Protein AF-A0A494TK04-F1 (afdb_monomer_lite)

pLDDT: mean 87.03, std 13.63, range [47.66, 96.19]

Structure (mmCIF, N/CA/C/O backbone):
data_AF-A0A494TK04-F1
#
_entry.id   AF-A0A494TK04-F1
#
loop_
_atom_site.group_PDB
_atom_site.id
_atom_site.type_symbol
_atom_site.label_atom_id
_atom_site.label_alt_id
_atom_site.label_comp_id
_atom_site.label_asym_id
_atom_site.label_entity_id
_atom_site.label_seq_id
_atom_site.pdbx_PDB_ins_code
_atom_site.Cartn_x
_atom_site.Cartn_y
_atom_site.Cartn_z
_atom_site.occupancy
_atom_site.B_iso_or_equiv
_atom_site.auth_seq_id
_atom_site.auth_comp_id
_atom_site.auth_asym_id
_atom_site.auth_atom_id
_atom_site.pdbx_PDB_model_num
ATOM 1 N N . MET A 1 1 ? -20.955 27.772 -5.453 1.00 48.62 1 MET A N 1
ATOM 2 C CA . MET A 1 1 ? -19.713 27.548 -6.217 1.00 48.62 1 MET A CA 1
ATOM 3 C C . MET A 1 1 ? -19.080 26.292 -5.660 1.00 48.62 1 MET A C 1
ATOM 5 O O . MET A 1 1 ? -18.596 26.323 -4.539 1.00 48.62 1 MET A O 1
ATOM 9 N N . SER A 1 2 ? -19.223 25.173 -6.364 1.00 51.28 2 SER A N 1
ATOM 10 C CA . SER A 1 2 ? -18.671 23.890 -5.930 1.00 51.28 2 SER A CA 1
ATOM 11 C C . SER A 1 2 ? -17.169 23.913 -6.177 1.00 51.28 2 SER A C 1
ATOM 13 O O . SER A 1 2 ? -16.746 23.961 -7.329 1.00 51.28 2 SER A O 1
ATOM 15 N N . THR A 1 3 ? -16.374 23.935 -5.110 1.00 58.81 3 THR A N 1
ATOM 16 C CA . THR A 1 3 ? -14.927 23.729 -5.191 1.00 58.81 3 THR A CA 1
ATOM 17 C C . THR A 1 3 ? -14.700 22.304 -5.675 1.00 58.81 3 THR A C 1
ATOM 19 O O . THR A 1 3 ? -14.797 21.352 -4.905 1.00 58.81 3 THR A O 1
ATOM 22 N N . ILE A 1 4 ? -14.471 22.156 -6.977 1.00 59.72 4 ILE A N 1
ATOM 23 C CA . ILE A 1 4 ? -13.877 20.954 -7.547 1.00 59.72 4 ILE A CA 1
ATOM 24 C C . ILE A 1 4 ? -12.491 20.895 -6.910 1.00 59.72 4 ILE A C 1
ATOM 26 O O . ILE A 1 4 ? -11.663 21.768 -7.160 1.00 59.72 4 ILE A O 1
ATOM 30 N N . LEU A 1 5 ? -12.283 19.948 -5.994 1.00 55.31 5 LEU A N 1
ATOM 31 C CA . LEU A 1 5 ? -10.946 19.622 -5.523 1.00 55.31 5 LEU A CA 1
ATOM 32 C C . LEU A 1 5 ? -10.189 19.164 -6.765 1.00 55.31 5 LEU A C 1
ATOM 34 O O . LEU A 1 5 ? -10.454 18.079 -7.278 1.00 55.31 5 LEU A O 1
ATOM 38 N N . GLU A 1 6 ? -9.341 20.043 -7.292 1.00 47.66 6 GLU A N 1
ATOM 39 C CA . GLU A 1 6 ? -8.371 19.717 -8.324 1.00 47.66 6 GLU A CA 1
ATOM 40 C C . GLU A 1 6 ? -7.601 18.505 -7.809 1.00 47.66 6 GLU A C 1
ATOM 42 O O . GLU A 1 6 ? -6.840 18.603 -6.844 1.00 47.66 6 GLU A O 1
ATOM 47 N N . GLN A 1 7 ? -7.918 17.330 -8.355 1.00 56.19 7 GLN A N 1
ATOM 48 C CA . GLN A 1 7 ? -7.203 16.118 -8.007 1.00 56.19 7 GLN A CA 1
ATOM 49 C C . GLN A 1 7 ? -5.764 16.369 -8.463 1.00 56.19 7 GLN A C 1
ATOM 51 O O . GLN A 1 7 ? -5.562 16.605 -9.658 1.00 56.19 7 GLN A O 1
ATOM 56 N N . PRO A 1 8 ? -4.776 16.416 -7.547 1.00 53.53 8 PRO A N 1
ATOM 57 C CA . PRO A 1 8 ? -3.393 16.577 -7.960 1.00 53.53 8 PRO A CA 1
ATOM 58 C C . PRO A 1 8 ? -3.089 15.468 -8.966 1.00 53.53 8 PRO A C 1
ATOM 60 O O . PRO A 1 8 ? -3.517 14.328 -8.768 1.00 53.53 8 PRO A O 1
ATOM 63 N N . ALA A 1 9 ? -2.414 15.823 -10.064 1.00 56.47 9 ALA A N 1
ATOM 64 C CA . ALA A 1 9 ? -2.006 14.865 -11.086 1.00 56.47 9 ALA A CA 1
ATOM 65 C C . ALA A 1 9 ? -1.422 13.612 -10.412 1.00 56.47 9 ALA A C 1
ATOM 67 O O . ALA A 1 9 ? -0.704 13.776 -9.418 1.00 56.47 9 ALA A O 1
ATOM 68 N N . PRO A 1 10 ? -1.724 12.395 -10.908 1.00 58.88 10 PRO A N 1
ATOM 69 C CA . PRO A 1 10 ? -1.253 11.168 -10.284 1.00 58.88 10 PRO A CA 1
ATOM 70 C C . PRO A 1 10 ? 0.254 11.285 -10.096 1.00 58.88 10 PRO A C 1
ATOM 72 O O . PRO A 1 10 ? 1.011 11.422 -11.063 1.00 58.88 10 PRO A O 1
ATOM 75 N N . SER A 1 11 ? 0.689 11.326 -8.839 1.00 65.50 11 SER A N 1
ATOM 76 C CA . SER A 1 11 ? 2.107 11.337 -8.542 1.00 65.50 11 SER A CA 1
ATOM 77 C C . SER A 1 11 ? 2.697 10.050 -9.109 1.00 65.50 11 SER A C 1
ATOM 79 O O . SER A 1 11 ? 2.105 8.981 -9.005 1.00 65.50 11 SER A O 1
ATOM 81 N N . LEU A 1 12 ? 3.857 10.138 -9.758 1.00 79.38 12 LEU A N 1
ATOM 82 C CA . LEU A 1 12 ? 4.520 8.994 -10.397 1.00 79.38 12 LEU A CA 1
ATOM 83 C C . LEU A 1 12 ? 5.149 8.042 -9.356 1.00 79.38 12 LEU A C 1
ATOM 85 O O . LEU A 1 12 ? 6.188 7.437 -9.621 1.00 79.38 12 LEU A O 1
ATOM 89 N N . ARG A 1 13 ? 4.566 7.950 -8.151 1.00 90.12 13 ARG A N 1
ATOM 90 C CA . ARG A 1 13 ? 5.099 7.144 -7.056 1.00 90.12 13 ARG A CA 1
ATOM 91 C C . ARG A 1 13 ? 4.968 5.678 -7.417 1.00 90.12 13 ARG A C 1
ATOM 93 O O . ARG A 1 13 ? 3.917 5.180 -7.814 1.00 90.12 13 ARG A O 1
ATOM 100 N N . SER A 1 14 ? 6.058 4.966 -7.218 1.00 93.50 14 SER A N 1
ATOM 101 C CA . SER A 1 14 ? 6.079 3.519 -7.269 1.00 93.50 14 SER A CA 1
ATOM 102 C C . SER A 1 14 ? 5.301 2.925 -6.083 1.00 93.50 14 SER A C 1
ATOM 104 O O . SER A 1 14 ? 5.167 3.546 -5.026 1.00 93.50 14 SER A O 1
ATOM 106 N N . HIS A 1 15 ? 4.832 1.681 -6.202 1.00 94.19 15 HIS A N 1
ATOM 107 C CA . HIS A 1 15 ? 4.243 0.942 -5.077 1.00 94.19 15 HIS A CA 1
ATOM 108 C C . HIS A 1 15 ? 5.149 0.947 -3.836 1.00 94.19 15 HIS A C 1
ATOM 110 O O . HIS A 1 15 ? 4.676 1.029 -2.704 1.00 94.19 15 HIS A O 1
ATOM 116 N N . GLY A 1 16 ? 6.461 0.868 -4.058 1.00 94.25 16 GLY A N 1
ATOM 117 C CA . GLY A 1 16 ? 7.480 0.977 -3.028 1.00 94.25 16 GLY A CA 1
ATOM 118 C C . GLY A 1 16 ? 7.400 2.277 -2.243 1.00 94.25 16 GLY A C 1
ATOM 119 O O . GLY A 1 16 ? 7.453 2.261 -1.016 1.00 94.25 16 GLY A O 1
ATOM 120 N N . GLU A 1 17 ? 7.286 3.396 -2.945 1.00 94.94 17 GLU A N 1
ATOM 121 C CA . GLU A 1 17 ? 7.190 4.724 -2.340 1.00 94.94 17 GLU A CA 1
ATOM 122 C C . GLU A 1 17 ? 5.868 4.910 -1.605 1.00 94.94 17 GLU A C 1
ATOM 124 O O . GLU A 1 17 ? 5.897 5.308 -0.445 1.00 94.94 17 GLU A O 1
ATOM 129 N N . ILE A 1 18 ? 4.744 4.502 -2.206 1.00 94.19 18 ILE A N 1
ATOM 130 C CA . ILE A 1 18 ? 3.412 4.569 -1.580 1.00 94.19 18 ILE A CA 1
ATOM 131 C C . ILE A 1 18 ? 3.421 3.879 -0.208 1.00 94.19 18 ILE A C 1
ATOM 133 O O . ILE A 1 18 ? 2.975 4.443 0.793 1.00 94.19 18 ILE A O 1
ATOM 137 N N . VAL A 1 19 ? 3.972 2.662 -0.132 1.00 95.44 19 VAL A N 1
ATOM 138 C CA . VAL A 1 19 ? 4.028 1.920 1.136 1.00 95.44 19 VAL A CA 1
ATOM 139 C C . VAL A 1 19 ? 5.018 2.541 2.125 1.00 95.44 19 VAL A C 1
ATOM 141 O O . VAL A 1 19 ? 4.737 2.554 3.325 1.00 95.44 19 VAL A O 1
ATOM 144 N N . ARG A 1 20 ? 6.174 3.041 1.669 1.00 94.62 20 ARG A N 1
ATOM 145 C CA . ARG A 1 20 ? 7.176 3.668 2.553 1.00 94.62 20 ARG A CA 1
ATOM 146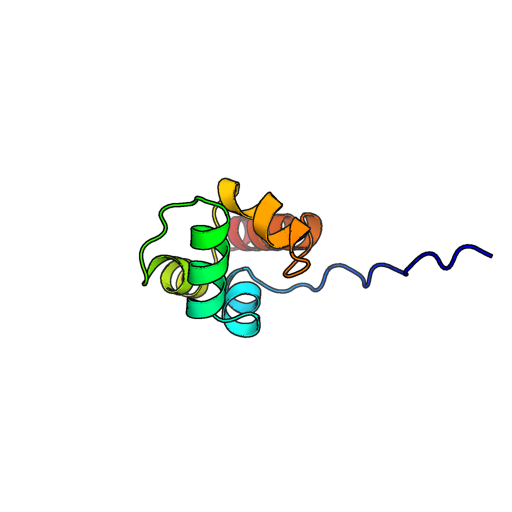 C C . ARG A 1 20 ? 6.684 4.988 3.135 1.00 94.62 20 ARG A C 1
ATOM 148 O O . ARG A 1 20 ? 6.920 5.234 4.312 1.00 94.62 20 ARG A O 1
ATOM 155 N N . GLU A 1 21 ? 5.991 5.793 2.338 1.00 94.38 21 GLU A N 1
ATOM 156 C CA . GLU A 1 21 ? 5.449 7.089 2.744 1.00 94.38 21 GLU A CA 1
ATOM 157 C C . GLU A 1 21 ? 4.305 6.932 3.751 1.00 94.38 21 GLU A C 1
ATOM 159 O O . GLU A 1 21 ? 4.310 7.570 4.802 1.00 94.38 21 GLU A O 1
ATOM 164 N N . TYR A 1 22 ? 3.356 6.027 3.485 1.00 94.19 22 TYR A N 1
ATOM 165 C CA . TYR A 1 22 ? 2.267 5.750 4.427 1.00 94.19 22 TYR A CA 1
ATOM 166 C C . TYR A 1 22 ? 2.737 4.979 5.673 1.00 94.19 22 TYR A C 1
ATOM 168 O O . TYR A 1 22 ? 2.204 5.144 6.775 1.00 94.19 22 TYR A O 1
ATOM 176 N N . GLY A 1 23 ? 3.745 4.126 5.491 1.00 95.75 23 GLY A N 1
ATOM 177 C CA . GLY A 1 23 ? 4.311 3.243 6.500 1.00 95.75 23 GLY A CA 1
ATOM 178 C C . GLY A 1 23 ? 3.725 1.830 6.437 1.00 95.75 23 GLY A C 1
ATOM 179 O O . GLY A 1 23 ? 2.523 1.618 6.601 1.00 95.75 23 GLY A O 1
ATOM 180 N N . ALA A 1 24 ? 4.598 0.828 6.289 1.00 94.44 24 ALA A N 1
ATOM 181 C CA . ALA A 1 24 ? 4.217 -0.583 6.160 1.00 94.44 24 ALA A CA 1
ATOM 182 C C . ALA A 1 24 ? 3.384 -1.106 7.347 1.00 94.44 24 ALA A C 1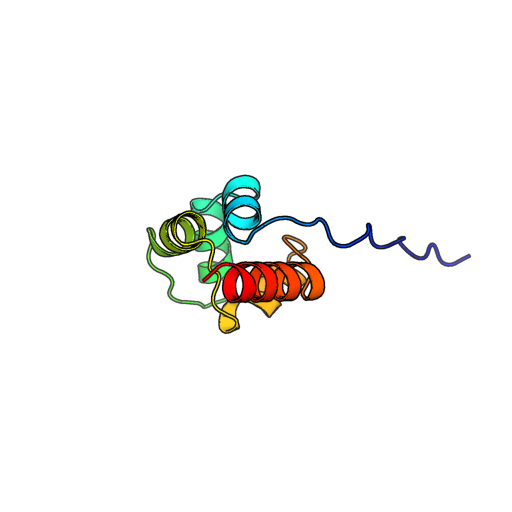
ATOM 184 O O . ALA A 1 24 ? 2.384 -1.798 7.154 1.00 94.44 24 ALA A O 1
ATOM 185 N N . GLN A 1 25 ? 3.760 -0.749 8.580 1.00 95.19 25 GLN A N 1
ATOM 186 C CA . GLN A 1 25 ? 3.019 -1.157 9.777 1.00 95.19 25 GLN A CA 1
ATOM 187 C C . GLN A 1 25 ? 1.635 -0.501 9.842 1.00 95.19 25 GLN A C 1
ATOM 189 O O . GLN A 1 25 ? 0.660 -1.161 10.197 1.00 95.19 25 GLN A O 1
ATOM 194 N N . ARG A 1 26 ? 1.539 0.777 9.455 1.00 95.31 26 ARG A N 1
ATOM 195 C CA . ARG A 1 26 ? 0.271 1.507 9.404 1.00 95.31 26 ARG A CA 1
ATOM 196 C C . ARG A 1 26 ? -0.654 0.906 8.350 1.00 95.31 26 ARG A C 1
ATOM 198 O O . ARG A 1 26 ? -1.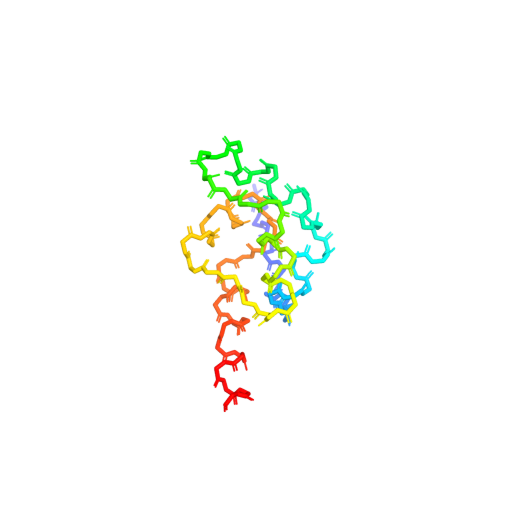821 0.666 8.644 1.00 95.31 26 ARG A O 1
ATOM 205 N N . LEU A 1 27 ? -0.114 0.573 7.173 1.00 94.75 27 LEU A N 1
ATOM 206 C CA . LEU A 1 27 ? -0.866 -0.091 6.107 1.00 94.75 27 LEU A CA 1
ATOM 207 C C . LEU A 1 27 ? -1.388 -1.454 6.561 1.00 94.75 27 LEU A C 1
ATOM 209 O O . LEU A 1 27 ? -2.544 -1.781 6.318 1.00 94.75 27 LEU A O 1
ATOM 213 N N . ARG A 1 28 ? -0.569 -2.233 7.277 1.00 95.19 28 ARG A N 1
ATOM 214 C CA . ARG A 1 28 ? -1.003 -3.515 7.844 1.00 95.19 28 ARG A CA 1
ATOM 215 C C . ARG A 1 28 ? -2.176 -3.342 8.808 1.00 95.19 28 ARG A C 1
ATOM 217 O O . ARG A 1 28 ? -3.137 -4.103 8.720 1.00 95.19 28 ARG A O 1
ATOM 224 N N . THR A 1 29 ? -2.091 -2.385 9.733 1.00 95.38 29 THR A N 1
ATOM 225 C CA . THR A 1 29 ? -3.165 -2.125 10.704 1.00 95.38 29 THR A CA 1
ATOM 226 C C . THR A 1 29 ? -4.452 -1.743 9.990 1.00 95.38 29 THR A C 1
ATOM 228 O O . THR A 1 29 ? -5.466 -2.392 10.216 1.00 95.38 29 THR A O 1
ATOM 231 N N . LEU A 1 30 ? -4.376 -0.802 9.047 1.00 94.94 30 LEU A N 1
ATOM 232 C CA . LEU A 1 30 ? -5.517 -0.388 8.237 1.00 94.94 30 LEU A CA 1
ATOM 233 C C . LEU A 1 30 ? -6.163 -1.575 7.508 1.00 94.94 30 LEU A C 1
ATOM 235 O O . LEU A 1 30 ? -7.368 -1.778 7.593 1.00 94.94 30 LEU A O 1
ATOM 239 N N . LEU A 1 31 ? -5.372 -2.395 6.812 1.00 94.25 31 LEU A N 1
ATOM 240 C CA . LEU A 1 31 ? -5.895 -3.558 6.091 1.00 94.25 31 LEU A CA 1
ATOM 241 C C . LEU A 1 31 ? -6.559 -4.568 7.037 1.00 94.25 31 LEU A C 1
ATOM 243 O O . LEU A 1 31 ? -7.622 -5.095 6.716 1.00 94.25 31 LEU A O 1
ATOM 247 N N . THR A 1 32 ? -5.986 -4.770 8.226 1.00 94.25 32 THR A N 1
ATOM 248 C CA . THR A 1 32 ? -6.574 -5.631 9.266 1.00 94.25 32 THR A CA 1
ATOM 249 C C . THR A 1 32 ? -7.912 -5.071 9.762 1.00 94.25 32 THR A C 1
ATOM 251 O O . THR A 1 32 ? -8.877 -5.819 9.890 1.00 94.25 32 THR A O 1
ATOM 254 N N . GLU A 1 33 ? -8.009 -3.757 9.983 1.00 94.44 33 GLU A N 1
ATOM 255 C CA . GLU A 1 33 ? -9.253 -3.073 10.380 1.00 94.44 33 GLU A CA 1
ATOM 256 C C . GLU A 1 33 ? -10.345 -3.168 9.306 1.00 94.44 33 GLU A C 1
ATOM 258 O O . GLU A 1 33 ? -11.532 -3.195 9.625 1.00 94.44 33 GLU A O 1
ATOM 263 N N . LYS A 1 34 ? -9.955 -3.272 8.030 1.00 92.50 34 LYS A N 1
ATOM 264 C CA . LYS A 1 34 ? -10.867 -3.504 6.900 1.00 92.50 34 LYS A CA 1
ATOM 265 C C . LYS A 1 34 ? -11.205 -4.983 6.675 1.00 92.50 34 LYS A C 1
ATOM 267 O O . LYS A 1 34 ? -11.905 -5.299 5.718 1.00 92.50 34 LYS A O 1
ATOM 272 N N . GLY A 1 35 ? -10.738 -5.879 7.547 1.00 92.69 35 GLY A N 1
ATOM 273 C CA . GLY A 1 35 ? -11.055 -7.307 7.511 1.00 92.69 35 GLY A CA 1
ATOM 274 C C . GLY A 1 35 ? -10.125 -8.155 6.641 1.00 92.69 35 GLY A C 1
ATOM 275 O O . GLY A 1 35 ? -10.428 -9.322 6.405 1.00 92.69 35 GLY A O 1
ATOM 276 N N . PHE A 1 36 ? -8.999 -7.610 6.173 1.00 92.62 36 PHE A N 1
ATOM 277 C CA . PHE A 1 36 ? -7.994 -8.390 5.454 1.00 92.62 36 PHE A CA 1
ATOM 278 C C . PHE A 1 36 ? -7.017 -9.035 6.437 1.00 92.62 36 PHE A C 1
ATOM 280 O O . PHE A 1 36 ? -6.377 -8.348 7.234 1.00 92.62 36 PHE A O 1
ATOM 287 N N . ASP A 1 37 ? -6.835 -10.350 6.331 1.00 90.62 37 ASP A N 1
ATOM 288 C CA . ASP A 1 37 ? -5.778 -11.042 7.065 1.00 90.62 37 ASP A CA 1
ATOM 289 C C . ASP A 1 37 ? -4.436 -10.865 6.341 1.00 90.62 37 ASP A C 1
ATOM 291 O O . ASP A 1 37 ? -4.140 -11.510 5.331 1.00 90.62 37 ASP A O 1
ATOM 295 N N . VAL A 1 38 ? -3.638 -9.912 6.825 1.00 91.12 38 VAL A N 1
ATOM 296 C CA . VAL A 1 38 ? -2.348 -9.545 6.239 1.00 91.12 38 VAL A CA 1
ATOM 297 C C . VAL A 1 38 ? -1.248 -9.711 7.286 1.00 91.12 38 VAL A C 1
ATOM 299 O O . VAL A 1 38 ? -1.248 -9.058 8.335 1.00 91.12 38 VAL A O 1
ATOM 302 N N . SER A 1 39 ? -0.264 -10.563 6.978 1.00 92.94 39 SER A N 1
ATOM 303 C CA . SER A 1 39 ? 0.917 -10.760 7.829 1.00 92.94 39 SER A CA 1
ATOM 304 C C . SER A 1 39 ? 1.675 -9.446 8.059 1.00 92.94 39 SER A C 1
ATOM 306 O O . SER A 1 39 ? 1.738 -8.575 7.190 1.00 92.94 39 SER A O 1
ATOM 308 N N . THR A 1 40 ? 2.318 -9.323 9.222 1.00 90.12 40 THR A N 1
ATOM 309 C CA . THR A 1 40 ? 3.066 -8.127 9.652 1.00 90.12 40 THR A CA 1
ATOM 310 C C . THR A 1 40 ? 4.136 -7.681 8.658 1.00 90.12 40 THR A C 1
ATOM 312 O O . THR A 1 40 ? 4.391 -6.489 8.522 1.00 90.12 40 THR A O 1
ATOM 315 N N . THR A 1 41 ? 4.741 -8.625 7.936 1.00 94.19 41 THR A N 1
ATOM 316 C CA . THR A 1 41 ? 5.812 -8.349 6.965 1.00 94.19 41 THR A CA 1
ATOM 317 C C . THR A 1 41 ? 5.305 -8.128 5.542 1.00 94.19 41 THR A C 1
ATOM 319 O O . THR A 1 41 ? 6.082 -7.744 4.670 1.00 94.19 41 THR A O 1
ATOM 322 N N . THR A 1 42 ? 4.019 -8.364 5.274 1.00 94.56 42 THR A N 1
ATOM 323 C CA . THR A 1 42 ? 3.487 -8.359 3.909 1.00 94.56 42 THR A CA 1
ATOM 324 C C . THR A 1 42 ? 3.564 -6.977 3.252 1.00 94.56 42 THR A C 1
ATOM 326 O O . THR A 1 42 ? 4.137 -6.905 2.164 1.00 94.56 42 THR A O 1
ATOM 329 N N . PRO A 1 43 ? 3.123 -5.870 3.886 1.00 94.56 43 PRO A N 1
ATOM 330 C CA . PRO A 1 43 ? 3.306 -4.543 3.301 1.00 94.56 43 PRO A CA 1
ATOM 331 C C . PRO A 1 43 ? 4.771 -4.191 3.060 1.00 94.56 43 PRO A C 1
ATOM 333 O O . PRO A 1 43 ? 5.108 -3.661 2.007 1.00 94.56 43 PRO A O 1
ATOM 336 N N . GLN A 1 44 ? 5.670 -4.567 3.976 1.00 95.69 44 GLN A N 1
ATOM 337 C CA . GLN A 1 44 ? 7.103 -4.351 3.774 1.00 95.69 44 GLN A CA 1
ATOM 338 C C . GLN A 1 44 ? 7.600 -5.077 2.515 1.00 95.69 44 GLN A C 1
ATOM 340 O O . GLN A 1 44 ? 8.263 -4.478 1.674 1.00 95.69 44 GLN A O 1
ATOM 345 N N . ARG A 1 45 ? 7.189 -6.335 2.313 1.00 96.19 45 ARG A N 1
ATOM 346 C CA . ARG A 1 45 ? 7.525 -7.099 1.101 1.00 96.19 45 ARG A CA 1
ATOM 347 C C . ARG A 1 45 ? 6.953 -6.477 -0.170 1.00 96.19 45 ARG A C 1
ATOM 349 O O . ARG A 1 45 ? 7.598 -6.565 -1.212 1.00 96.19 45 ARG A O 1
ATOM 356 N N . TRP A 1 46 ? 5.767 -5.874 -0.114 1.00 95.38 46 TRP A N 1
ATOM 357 C CA . TRP A 1 46 ? 5.224 -5.117 -1.245 1.00 95.38 46 TRP A CA 1
ATOM 358 C C . TRP A 1 46 ? 6.093 -3.911 -1.567 1.00 95.38 46 TRP A C 1
ATOM 360 O O . TRP A 1 46 ? 6.362 -3.661 -2.741 1.00 95.38 46 TRP A O 1
ATOM 370 N N . ALA A 1 47 ? 6.582 -3.216 -0.538 1.00 95.19 47 ALA A N 1
ATOM 371 C CA . ALA A 1 47 ? 7.468 -2.080 -0.719 1.00 95.19 47 ALA A CA 1
ATOM 372 C C . ALA A 1 47 ? 8.803 -2.487 -1.363 1.00 95.19 47 ALA A C 1
ATOM 374 O O . ALA A 1 47 ? 9.293 -1.835 -2.288 1.00 95.19 47 ALA A O 1
ATOM 375 N N . ASP A 1 48 ? 9.378 -3.595 -0.892 1.00 94.88 48 ASP A N 1
ATOM 376 C CA . ASP A 1 48 ? 10.660 -4.122 -1.368 1.00 94.88 48 ASP A CA 1
ATOM 377 C C . ASP A 1 48 ? 10.558 -4.650 -2.805 1.00 94.88 48 ASP A C 1
ATOM 379 O O . ASP A 1 48 ? 11.455 -4.443 -3.617 1.00 94.88 48 ASP A O 1
ATOM 383 N N . ARG A 1 49 ? 9.439 -5.302 -3.145 1.00 93.94 49 ARG A N 1
ATOM 384 C CA . ARG A 1 49 ? 9.172 -5.838 -4.492 1.00 93.94 49 ARG A CA 1
ATOM 385 C C . ARG A 1 49 ? 8.548 -4.826 -5.445 1.00 93.94 49 ARG A C 1
ATOM 387 O O . ARG A 1 49 ? 8.248 -5.187 -6.583 1.00 93.94 49 ARG A O 1
ATOM 394 N N . ASN A 1 50 ? 8.306 -3.607 -4.971 1.00 94.00 50 ASN A N 1
ATOM 395 C CA . ASN A 1 50 ? 7.587 -2.573 -5.699 1.00 94.00 50 ASN A CA 1
ATOM 396 C C . ASN A 1 50 ? 6.248 -3.080 -6.287 1.00 94.00 50 ASN A C 1
ATOM 398 O O . ASN A 1 50 ? 5.928 -2.887 -7.460 1.00 94.00 50 ASN A O 1
ATOM 402 N N . SER A 1 51 ? 5.473 -3.809 -5.482 1.00 94.94 51 SER A N 1
ATOM 403 C CA . SER A 1 51 ? 4.309 -4.562 -5.952 1.00 94.94 51 SER A CA 1
ATOM 404 C C . SER A 1 51 ? 3.230 -4.666 -4.887 1.00 94.94 51 SER A C 1
ATOM 406 O O . SER A 1 51 ? 3.333 -5.511 -3.999 1.00 94.94 51 SER A O 1
ATOM 408 N N . ILE A 1 52 ? 2.162 -3.888 -5.034 1.00 94.94 52 ILE A N 1
ATOM 409 C CA . ILE A 1 52 ? 0.936 -4.044 -4.247 1.00 94.94 52 ILE A CA 1
ATOM 410 C C . ILE A 1 52 ? -0.067 -4.865 -5.073 1.00 94.94 52 ILE A C 1
ATOM 412 O O . ILE A 1 52 ? -0.354 -4.481 -6.208 1.00 94.94 52 ILE A O 1
ATOM 416 N N . PRO A 1 53 ? -0.603 -5.984 -4.556 1.00 94.31 53 PRO A N 1
ATOM 417 C CA . PRO A 1 53 ? -1.635 -6.752 -5.254 1.00 94.31 53 PRO A CA 1
ATOM 418 C C . PRO A 1 53 ? -2.923 -5.943 -5.473 1.00 94.31 53 PRO A C 1
ATOM 420 O O . PRO A 1 53 ? -3.318 -5.161 -4.606 1.00 94.31 53 PRO A O 1
ATOM 423 N N . GLY A 1 54 ? -3.583 -6.169 -6.613 1.00 93.81 54 GLY A N 1
ATOM 424 C CA . GLY A 1 54 ? -4.784 -5.435 -7.035 1.00 93.81 54 GLY A CA 1
ATOM 425 C C . GLY A 1 54 ? -5.948 -5.500 -6.043 1.00 93.81 54 GLY A C 1
ATOM 426 O O . GLY A 1 54 ? -6.684 -4.527 -5.898 1.00 93.81 54 GLY A O 1
ATOM 427 N N . ASP A 1 55 ? -6.067 -6.598 -5.292 1.00 93.75 55 ASP A N 1
ATOM 428 C CA . ASP A 1 55 ? -7.112 -6.798 -4.279 1.00 93.75 55 ASP A CA 1
ATOM 429 C C . ASP A 1 55 ? -7.124 -5.709 -3.191 1.00 93.75 55 ASP A C 1
ATOM 431 O O . ASP A 1 55 ? -8.169 -5.415 -2.611 1.00 93.75 55 ASP A O 1
ATOM 435 N N . TYR A 1 56 ? -5.979 -5.069 -2.933 1.00 94.56 56 TYR A N 1
ATOM 436 C CA . TYR A 1 56 ? -5.840 -4.036 -1.901 1.00 94.56 56 TYR A CA 1
ATOM 437 C C . TYR A 1 56 ? -6.011 -2.611 -2.439 1.00 94.56 56 TYR A C 1
ATOM 439 O O . TYR A 1 56 ? -6.097 -1.667 -1.652 1.00 94.56 56 TYR A O 1
ATOM 447 N N . TRP A 1 57 ? -6.070 -2.425 -3.762 1.00 94.81 57 TRP A N 1
ATOM 448 C CA . TRP A 1 57 ? -6.042 -1.096 -4.380 1.00 94.81 57 TRP A CA 1
ATOM 449 C C . TRP A 1 57 ? -7.261 -0.257 -4.023 1.00 94.81 57 TRP A C 1
ATOM 451 O O . TRP A 1 57 ? -7.119 0.915 -3.687 1.00 94.81 57 TRP A O 1
ATOM 461 N N . ASN A 1 58 ? -8.449 -0.864 -4.015 1.00 94.06 58 ASN A N 1
ATOM 462 C CA . ASN A 1 58 ? -9.675 -0.165 -3.626 1.00 94.06 58 ASN A CA 1
ATOM 463 C C . ASN A 1 58 ? -9.604 0.349 -2.187 1.00 94.06 58 ASN A C 1
ATOM 465 O O . ASN A 1 58 ? -10.026 1.467 -1.915 1.00 94.06 58 ASN A O 1
ATOM 469 N N . VAL A 1 59 ? -9.039 -0.432 -1.263 1.00 94.31 59 VAL A N 1
ATOM 470 C CA . VAL A 1 59 ? -8.883 -0.000 0.132 1.00 94.31 59 VAL A CA 1
ATOM 471 C C . VAL A 1 59 ? -7.900 1.160 0.228 1.00 94.31 59 VAL A C 1
ATOM 473 O O . VAL A 1 59 ? -8.202 2.170 0.853 1.00 94.31 59 VAL A O 1
ATOM 476 N N . ILE A 1 60 ? -6.750 1.037 -0.431 1.00 93.06 60 ILE A N 1
ATOM 477 C CA . ILE A 1 60 ? -5.705 2.068 -0.451 1.00 93.06 60 ILE A CA 1
ATOM 478 C C . ILE A 1 60 ? -6.243 3.378 -1.047 1.00 93.06 60 ILE A C 1
ATOM 480 O O . ILE A 1 60 ? -5.981 4.450 -0.502 1.00 93.06 60 ILE A O 1
ATOM 484 N N . SER A 1 61 ? -7.044 3.290 -2.112 1.00 94.00 61 SER A N 1
ATOM 485 C CA . SER A 1 61 ? -7.657 4.453 -2.754 1.00 94.00 61 SER A CA 1
ATOM 486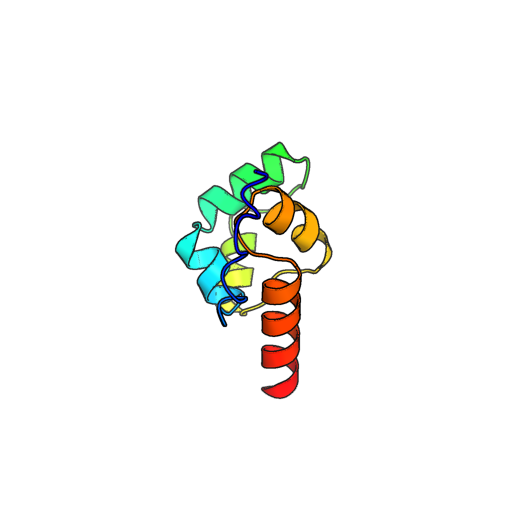 C C . SER A 1 61 ? -8.790 5.069 -1.949 1.00 94.00 61 SER A C 1
ATOM 488 O O . SER A 1 61 ? -8.866 6.293 -1.874 1.00 94.00 61 SER A O 1
ATOM 490 N N . ASN A 1 62 ? -9.649 4.265 -1.324 1.00 93.31 62 ASN A N 1
ATOM 491 C CA . ASN A 1 62 ? -10.742 4.779 -0.495 1.00 93.31 62 ASN A CA 1
ATOM 492 C C . ASN A 1 62 ? -10.231 5.519 0.748 1.00 93.31 62 ASN A C 1
ATOM 494 O O . ASN A 1 62 ? -10.882 6.441 1.228 1.00 93.31 62 ASN A O 1
ATOM 498 N N . GLU A 1 63 ? -9.056 5.137 1.247 1.00 92.31 63 GLU A N 1
ATOM 499 C CA . GLU A 1 63 ? -8.404 5.766 2.399 1.00 92.31 63 GLU A CA 1
ATOM 500 C C . GLU A 1 63 ? -7.510 6.953 1.998 1.00 92.31 63 GLU A C 1
ATOM 502 O O . GLU A 1 63 ? -6.850 7.550 2.847 1.00 92.31 63 GLU A O 1
ATOM 507 N N . GLY A 1 64 ? -7.482 7.309 0.707 1.00 89.94 64 GLY A N 1
ATOM 508 C CA . GLY A 1 64 ? -6.751 8.469 0.194 1.00 89.94 64 GLY A CA 1
ATOM 509 C C . GLY A 1 64 ? -5.228 8.330 0.234 1.00 89.94 64 GLY A C 1
ATOM 510 O O . GLY A 1 64 ? -4.527 9.337 0.205 1.00 89.94 64 GLY A O 1
ATOM 511 N N . ILE A 1 65 ? -4.701 7.104 0.316 1.00 92.44 65 ILE A N 1
ATOM 512 C CA . ILE A 1 65 ? -3.253 6.844 0.380 1.00 92.44 65 ILE A CA 1
ATOM 513 C C . ILE A 1 65 ? -2.605 7.044 -0.998 1.00 92.44 65 ILE A C 1
ATOM 515 O O . ILE A 1 65 ? -1.546 7.661 -1.126 1.00 92.44 65 ILE A O 1
ATOM 519 N N . ALA A 1 66 ? -3.252 6.503 -2.027 1.00 92.44 66 ALA A N 1
ATOM 520 C CA . ALA A 1 66 ? -2.869 6.611 -3.431 1.00 92.44 66 ALA A CA 1
ATOM 521 C C . ALA A 1 66 ? -4.120 6.473 -4.298 1.00 92.44 66 ALA A C 1
ATOM 523 O O . ALA A 1 66 ? -5.053 5.778 -3.905 1.00 92.44 66 ALA A O 1
ATOM 524 N N . THR A 1 67 ? -4.160 7.098 -5.471 1.00 92.12 67 THR A N 1
ATOM 525 C CA . THR A 1 67 ? -5.308 6.940 -6.379 1.00 92.12 67 THR A CA 1
ATOM 526 C C . THR A 1 67 ? -5.241 5.607 -7.132 1.00 92.12 67 THR A C 1
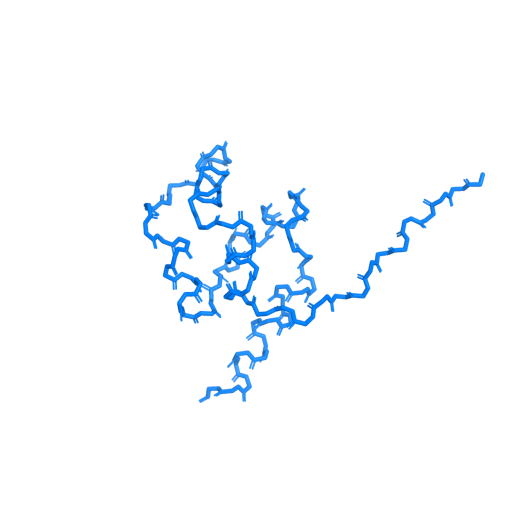ATOM 528 O O . THR A 1 67 ? -4.169 5.021 -7.294 1.00 92.12 67 THR A O 1
ATOM 531 N N . LEU A 1 68 ? -6.380 5.114 -7.636 1.00 92.56 68 LEU A N 1
ATOM 532 C CA . LEU A 1 68 ? -6.388 3.927 -8.506 1.00 92.56 68 LEU A CA 1
ATOM 533 C C . LEU A 1 68 ? -5.531 4.121 -9.766 1.00 92.56 68 LEU A C 1
ATOM 535 O O . LEU A 1 68 ? -4.876 3.180 -10.204 1.00 92.56 68 LEU A O 1
ATOM 539 N N . GLU A 1 69 ? -5.514 5.332 -10.328 1.00 90.38 69 GLU A N 1
ATOM 540 C CA . GLU A 1 69 ? -4.688 5.674 -11.492 1.00 90.38 69 GLU A CA 1
ATOM 541 C C . GLU A 1 69 ? -3.195 5.600 -11.168 1.00 90.38 69 GLU A C 1
ATOM 543 O O . GLU A 1 69 ? -2.424 5.040 -11.943 1.00 90.38 69 GLU A O 1
ATOM 548 N N . GLU A 1 70 ? -2.791 6.101 -10.001 1.00 89.88 70 GLU A N 1
ATOM 549 C CA . GLU A 1 70 ? -1.413 6.025 -9.520 1.00 89.88 70 GLU A CA 1
ATOM 550 C C . GLU A 1 70 ? -0.968 4.570 -9.290 1.00 89.88 70 GLU A C 1
ATOM 552 O O . GLU A 1 70 ? 0.109 4.171 -9.734 1.00 89.88 70 GLU A O 1
ATOM 557 N N . LEU A 1 71 ? -1.819 3.744 -8.673 1.00 92.25 71 LEU A N 1
ATOM 558 C CA . LEU A 1 71 ? -1.550 2.314 -8.471 1.00 92.25 71 LEU A CA 1
ATOM 559 C C . LEU A 1 71 ? -1.444 1.557 -9.805 1.00 92.25 71 LEU A C 1
ATOM 561 O O . LEU A 1 71 ? -0.530 0.753 -10.003 1.00 92.25 71 LEU A O 1
ATOM 565 N N . ALA A 1 72 ? -2.339 1.849 -10.752 1.00 92.50 72 ALA A N 1
ATOM 566 C CA . ALA A 1 72 ? -2.301 1.261 -12.087 1.00 92.50 72 ALA A CA 1
ATOM 567 C C . ALA A 1 72 ? -1.040 1.680 -12.857 1.00 92.50 72 ALA A C 1
ATOM 569 O O . ALA A 1 72 ? -0.376 0.834 -13.462 1.00 92.50 72 ALA A O 1
ATOM 570 N N . PHE A 1 73 ? -0.668 2.960 -12.788 1.00 90.62 73 PHE A N 1
ATOM 571 C CA . PHE A 1 73 ? 0.549 3.471 -13.409 1.00 90.62 73 PHE A CA 1
ATOM 572 C C . PHE A 1 73 ? 1.800 2.800 -12.828 1.00 90.62 73 PHE A C 1
ATOM 574 O O . PHE A 1 73 ? 2.652 2.329 -13.581 1.00 90.62 73 PHE A O 1
ATOM 581 N N . ALA A 1 74 ? 1.890 2.675 -11.500 1.00 90.62 74 ALA A N 1
ATOM 582 C CA . ALA A 1 74 ? 2.997 1.994 -10.832 1.00 90.62 74 ALA A CA 1
ATOM 583 C C . ALA A 1 74 ? 3.108 0.512 -11.238 1.00 90.62 74 ALA A C 1
ATOM 585 O O . ALA A 1 74 ? 4.216 -0.015 -11.392 1.00 90.62 74 ALA A O 1
ATOM 586 N N . ALA A 1 75 ? 1.974 -0.166 -11.440 1.00 91.75 75 ALA A N 1
ATOM 587 C CA . ALA A 1 75 ? 1.942 -1.542 -11.924 1.00 91.75 75 ALA A CA 1
ATOM 588 C C . ALA A 1 75 ? 2.458 -1.668 -13.369 1.00 91.75 75 ALA A C 1
ATOM 590 O O . ALA A 1 75 ? 3.278 -2.549 -13.648 1.00 91.75 75 ALA A O 1
ATOM 591 N N . GLU A 1 76 ? 2.028 -0.780 -14.268 1.00 89.25 76 GLU A N 1
ATOM 592 C CA . GLU A 1 76 ? 2.444 -0.795 -15.676 1.00 89.25 76 GLU A CA 1
ATOM 593 C C . GLU A 1 76 ? 3.916 -0.394 -15.848 1.00 89.25 76 GLU A C 1
ATOM 595 O O . GLU A 1 76 ? 4.656 -1.038 -16.597 1.00 89.25 76 GLU A O 1
ATOM 600 N N . ALA A 1 77 ? 4.381 0.605 -15.091 1.00 85.69 77 ALA A N 1
ATOM 601 C CA . ALA A 1 77 ? 5.781 1.019 -15.076 1.00 85.69 77 ALA A CA 1
ATOM 602 C C . ALA A 1 77 ? 6.705 -0.138 -14.667 1.00 85.69 77 ALA A C 1
ATOM 604 O O . ALA A 1 77 ? 7.751 -0.352 -15.277 1.00 85.69 77 ALA A O 1
ATOM 605 N N . ARG A 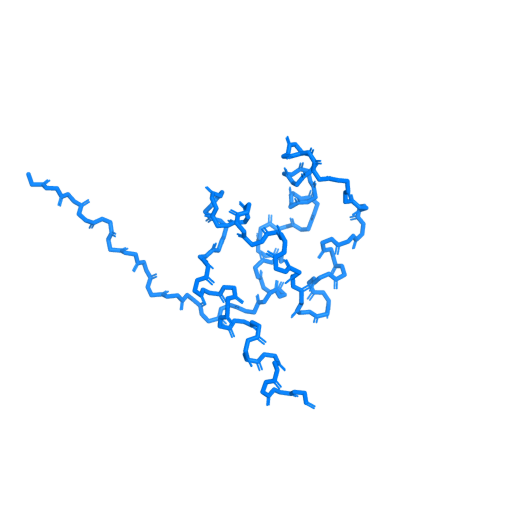1 78 ? 6.292 -0.944 -13.678 1.00 85.06 78 ARG A N 1
ATOM 606 C CA . ARG A 1 78 ? 7.026 -2.155 -13.296 1.00 85.06 78 ARG A CA 1
ATOM 607 C C . ARG A 1 78 ? 7.017 -3.205 -14.404 1.00 85.06 78 ARG A C 1
ATOM 609 O O . ARG A 1 78 ? 8.054 -3.809 -14.652 1.00 85.06 78 ARG A O 1
ATOM 616 N N . LYS A 1 79 ? 5.866 -3.448 -15.036 1.00 83.12 79 LYS A N 1
ATOM 617 C CA . LYS A 1 79 ? 5.737 -4.428 -16.125 1.00 83.12 79 LYS A CA 1
ATOM 618 C C . LYS A 1 79 ? 6.616 -4.066 -17.323 1.00 83.12 79 LYS A C 1
ATOM 620 O O . LYS A 1 79 ? 7.177 -4.957 -17.941 1.00 83.12 79 LYS A O 1
ATOM 625 N N . SER A 1 80 ? 6.759 -2.775 -17.607 1.00 78.25 80 SER A N 1
ATOM 626 C CA . SER A 1 80 ? 7.611 -2.264 -18.686 1.00 78.25 80 SER A CA 1
ATOM 627 C C . SER A 1 80 ? 9.112 -2.331 -18.369 1.00 78.25 80 SER A C 1
ATOM 629 O O . SER A 1 80 ? 9.930 -2.238 -19.278 1.00 78.25 80 SER A O 1
ATOM 631 N N . ALA A 1 81 ? 9.482 -2.466 -17.091 1.00 71.12 81 ALA A N 1
ATOM 632 C CA . ALA A 1 81 ? 10.869 -2.533 -16.628 1.00 71.12 81 ALA A CA 1
ATOM 633 C C . ALA A 1 81 ? 11.376 -3.969 -16.373 1.00 71.12 81 ALA A C 1
ATOM 635 O O . ALA A 1 81 ? 12.540 -4.135 -16.003 1.00 71.12 81 ALA A O 1
ATOM 636 N N . ALA A 1 82 ? 10.508 -4.978 -16.513 1.00 57.88 82 ALA A N 1
ATOM 637 C CA . ALA A 1 82 ? 10.798 -6.400 -16.308 1.00 57.88 82 ALA A CA 1
ATOM 638 C C . ALA A 1 82 ? 10.969 -7.128 -17.647 1.00 57.88 82 ALA A C 1
ATOM 640 O O . ALA A 1 82 ? 11.832 -8.032 -17.696 1.00 57.88 82 ALA A O 1
#

Foldseek 3Di:
DDPPPPPPDFDLDFLLRLCVVCDLQNLCVQCVVVVDDDDSCRSVVCNVVSHDDPVCQVSCCVVVSGHSVNNVSNVVVVVVVD

Secondary structure (DSSP, 8-state):
--------------HHHHHHHH-HHHHHHHHHHTT----TTHHHHHHHTT---GGGHHHHHHTTSS-HHHHHHHHHHHHHT-

Radius of gyration: 13.28 Å; chains: 1; bounding box: 31×39×29 Å

Organism: Sphingomonas paeninsulae (NCBI:txid2319844)

Sequence (82 aa):
MSTILEQPAPSLRSHGEIVREYGAQRLRTLLTEKGFDVSTTTPQRWADRNSIPGDYWNVISNEGIATLEELAFAAEARKSAA